Protein AF-A0A1I3UT00-F1 (afdb_monomer_lite)

pLDDT: mean 88.61, std 11.73, range [51.5, 97.94]

Organism: NCBI:txid52560

Structure (mmCIF, N/CA/C/O backbone):
data_AF-A0A1I3UT00-F1
#
_entry.id   AF-A0A1I3UT00-F1
#
loop_
_atom_site.group_PDB
_atom_site.id
_atom_site.type_symbol
_atom_site.label_atom_id
_atom_site.label_alt_id
_atom_site.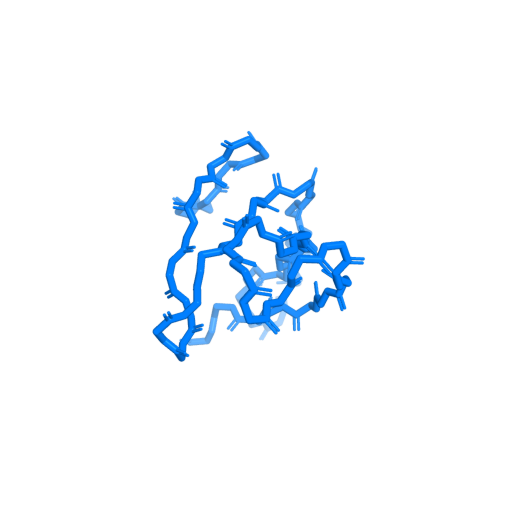label_comp_id
_atom_site.label_asym_id
_atom_site.label_entity_id
_atom_site.label_seq_id
_atom_site.pdbx_PDB_ins_code
_atom_site.Cartn_x
_atom_site.Cartn_y
_atom_site.Cartn_z
_atom_site.occupancy
_atom_site.B_iso_or_equiv
_atom_site.auth_seq_id
_atom_site.auth_comp_id
_atom_site.auth_asym_id
_atom_site.auth_atom_id
_atom_site.pdbx_PDB_model_num
ATOM 1 N N . MET A 1 1 ? 5.967 -8.672 -16.826 1.00 51.50 1 MET A N 1
ATOM 2 C CA . MET A 1 1 ? 4.765 -7.813 -16.786 1.00 51.50 1 MET A CA 1
ATOM 3 C C . MET A 1 1 ? 4.534 -7.511 -15.321 1.00 51.50 1 MET A C 1
ATOM 5 O O . MET A 1 1 ? 4.423 -8.469 -14.570 1.00 51.50 1 MET A O 1
ATOM 9 N N . SER A 1 2 ? 4.607 -6.247 -14.896 1.00 59.41 2 SER A N 1
ATOM 10 C CA . SER A 1 2 ? 4.346 -5.939 -13.486 1.00 59.41 2 SER A CA 1
ATOM 11 C C . SER A 1 2 ? 2.864 -6.165 -13.208 1.00 59.41 2 SER A C 1
ATOM 13 O O . SER A 1 2 ? 2.023 -5.719 -13.989 1.00 59.41 2 SER A O 1
ATOM 15 N N . VAL A 1 3 ? 2.549 -6.907 -12.148 1.00 74.06 3 VAL A N 1
ATOM 16 C CA . VAL A 1 3 ? 1.164 -7.259 -11.775 1.00 74.06 3 VAL A CA 1
ATOM 17 C C . VAL A 1 3 ? 0.437 -6.055 -11.159 1.00 74.06 3 VAL A C 1
ATOM 19 O O . VAL A 1 3 ? -0.786 -6.043 -11.044 1.00 74.06 3 VAL A O 1
ATOM 22 N N . TYR A 1 4 ? 1.184 -5.008 -10.806 1.00 84.81 4 TYR A N 1
ATOM 23 C CA . TYR A 1 4 ? 0.680 -3.843 -10.100 1.00 84.81 4 TYR A CA 1
ATOM 24 C C . TYR A 1 4 ? 0.869 -2.589 -10.952 1.00 84.81 4 TYR A C 1
ATOM 26 O O . TYR A 1 4 ? 1.924 -2.366 -11.539 1.00 84.81 4 TYR A O 1
ATOM 34 N N . ALA A 1 5 ? -0.166 -1.755 -11.005 1.00 88.75 5 ALA A N 1
ATOM 35 C CA . ALA A 1 5 ? -0.127 -0.452 -11.657 1.00 88.75 5 ALA A CA 1
ATOM 36 C C . ALA A 1 5 ? -0.211 0.663 -10.604 1.00 88.75 5 ALA A C 1
ATOM 38 O O . ALA A 1 5 ? -0.858 0.474 -9.570 1.00 88.75 5 ALA A O 1
ATOM 39 N N . PRO A 1 6 ? 0.380 1.845 -10.844 1.00 92.62 6 PRO A N 1
ATOM 40 C CA . PRO A 1 6 ? 0.046 3.036 -10.069 1.00 92.62 6 PRO A CA 1
ATOM 41 C C . PRO A 1 6 ? -1.473 3.256 -10.034 1.00 92.62 6 PRO A C 1
ATOM 43 O O . PRO A 1 6 ? -2.152 3.124 -11.050 1.00 92.62 6 PRO A O 1
ATOM 46 N N . GLY A 1 7 ? -2.013 3.556 -8.855 1.00 93.75 7 GLY A N 1
ATOM 47 C CA . GLY A 1 7 ? -3.453 3.644 -8.605 1.00 93.75 7 GLY A CA 1
ATOM 48 C C . GLY A 1 7 ? -4.111 2.320 -8.206 1.00 93.75 7 GLY A C 1
ATOM 49 O O . GLY A 1 7 ? -5.241 2.337 -7.720 1.00 93.75 7 GLY A O 1
ATOM 50 N N . ALA A 1 8 ? -3.422 1.182 -8.342 1.00 94.00 8 ALA A N 1
ATOM 51 C CA . ALA A 1 8 ? -3.924 -0.086 -7.826 1.00 94.00 8 ALA A CA 1
ATOM 52 C C . ALA A 1 8 ? -3.989 -0.065 -6.293 1.00 94.00 8 ALA A C 1
ATOM 54 O O . ALA A 1 8 ? -3.124 0.500 -5.617 1.00 94.00 8 ALA A O 1
ATOM 55 N N . ARG A 1 9 ? -5.007 -0.728 -5.743 1.00 95.56 9 ARG A N 1
ATOM 56 C CA . ARG A 1 9 ? -5.137 -0.982 -4.308 1.00 95.56 9 ARG A CA 1
ATOM 57 C C . ARG A 1 9 ? -4.655 -2.394 -4.002 1.00 95.56 9 ARG A C 1
ATOM 59 O O . ARG A 1 9 ? -5.098 -3.339 -4.649 1.00 95.56 9 ARG A O 1
ATOM 66 N N . ILE A 1 10 ? -3.784 -2.526 -3.008 1.00 94.38 10 ILE A N 1
ATOM 67 C CA . ILE A 1 10 ? -3.265 -3.812 -2.534 1.00 94.38 10 ILE A CA 1
ATOM 68 C C . ILE A 1 10 ? -3.576 -3.996 -1.048 1.00 94.38 10 ILE A C 1
ATOM 70 O O . ILE A 1 10 ? -3.748 -3.018 -0.318 1.00 94.38 10 ILE A O 1
ATOM 74 N N . VAL A 1 11 ? -3.614 -5.251 -0.602 1.00 95.31 11 VAL A N 1
ATOM 75 C CA . VAL A 1 11 ? -3.749 -5.607 0.814 1.00 95.31 11 VAL A CA 1
ATOM 76 C C . VAL A 1 11 ? -2.451 -6.254 1.273 1.00 95.31 11 VAL A C 1
ATOM 78 O O . VAL A 1 11 ? -2.016 -7.251 0.702 1.00 95.31 11 VAL A O 1
ATOM 81 N N . VAL A 1 12 ? -1.821 -5.678 2.295 1.00 93.62 12 VAL A N 1
ATOM 82 C CA . VAL A 1 12 ? -0.588 -6.203 2.891 1.00 93.62 12 VAL A CA 1
ATOM 83 C C . VAL A 1 12 ? -0.737 -6.164 4.402 1.00 93.62 12 VAL A C 1
ATOM 85 O O . VAL A 1 12 ? -0.960 -5.091 4.961 1.00 93.62 12 VAL A O 1
ATOM 88 N N . ARG A 1 13 ? -0.587 -7.325 5.059 1.00 91.56 13 ARG A N 1
ATOM 89 C CA . ARG A 1 13 ? -0.756 -7.480 6.519 1.00 91.56 13 ARG A CA 1
ATOM 90 C C . ARG A 1 13 ? -2.097 -6.909 7.011 1.00 91.56 13 ARG A C 1
ATOM 92 O O . ARG A 1 13 ? -2.114 -6.080 7.914 1.00 91.56 13 ARG A O 1
ATOM 99 N N . ASP A 1 14 ? -3.187 -7.284 6.337 1.00 94.38 14 ASP A N 1
ATOM 100 C CA . ASP A 1 14 ? -4.568 -6.858 6.640 1.00 94.38 14 ASP A CA 1
ATOM 101 C C . ASP A 1 14 ? -4.820 -5.341 6.570 1.00 94.38 14 ASP A C 1
ATOM 103 O O . ASP A 1 14 ? -5.858 -4.838 6.997 1.00 94.38 14 ASP A O 1
ATOM 107 N N . ALA A 1 15 ? -3.883 -4.594 5.986 1.00 96.94 15 ALA A N 1
ATOM 108 C CA . ALA A 1 15 ? -4.009 -3.172 5.729 1.00 96.94 15 ALA A CA 1
ATOM 109 C C . ALA A 1 15 ? -4.132 -2.898 4.230 1.00 96.94 15 ALA A C 1
ATOM 111 O O . ALA A 1 15 ? -3.490 -3.557 3.410 1.00 96.94 15 ALA A O 1
ATOM 112 N N . GLU A 1 16 ? -4.934 -1.894 3.877 1.00 97.44 16 GLU A N 1
ATOM 113 C CA . GLU A 1 16 ? -5.093 -1.449 2.497 1.00 97.44 16 GLU A CA 1
ATOM 114 C C . GLU A 1 16 ? -4.098 -0.338 2.176 1.00 97.44 16 GLU A C 1
ATOM 116 O O . GLU A 1 16 ? -3.962 0.650 2.910 1.00 97.44 16 GLU A O 1
ATOM 121 N N . TRP A 1 17 ? -3.454 -0.481 1.024 1.00 97.56 17 TRP A N 1
ATOM 122 C CA . TRP A 1 17 ? -2.442 0.435 0.526 1.00 97.56 17 TRP A CA 1
ATOM 123 C C . TRP A 1 17 ? -2.733 0.806 -0.928 1.00 97.56 17 TRP A C 1
ATOM 125 O O . TRP A 1 17 ? -3.150 -0.032 -1.727 1.00 97.56 17 TRP A O 1
ATOM 135 N N . LEU A 1 18 ? -2.491 2.065 -1.281 1.00 96.94 18 LEU A N 1
ATOM 136 C CA . LEU A 1 18 ? -2.577 2.579 -2.643 1.00 96.94 18 LEU A CA 1
ATOM 137 C C . LEU A 1 18 ? -1.181 2.622 -3.264 1.00 96.94 18 LEU A C 1
ATOM 139 O O . LEU A 1 18 ? -0.285 3.279 -2.731 1.00 96.94 18 LEU A O 1
ATOM 143 N N . VAL A 1 19 ? -1.004 1.979 -4.415 1.00 95.94 19 VAL A N 1
ATOM 144 C CA . VAL A 1 19 ? 0.243 2.030 -5.183 1.00 95.94 19 VAL A CA 1
ATOM 145 C C . VAL A 1 19 ? 0.405 3.410 -5.808 1.00 95.94 19 VAL A C 1
ATOM 147 O O . VAL A 1 19 ? -0.449 3.880 -6.557 1.00 95.94 19 VAL A O 1
ATOM 150 N N . ARG A 1 20 ? 1.518 4.072 -5.503 1.00 95.75 20 ARG A N 1
ATOM 151 C CA . ARG A 1 20 ? 1.890 5.388 -6.040 1.00 95.75 20 ARG A CA 1
ATOM 152 C C . ARG A 1 20 ? 2.858 5.262 -7.204 1.00 95.75 20 ARG A C 1
ATOM 154 O O . ARG A 1 20 ? 2.749 6.014 -8.164 1.00 95.75 20 ARG A O 1
ATOM 161 N N . GLN A 1 21 ? 3.785 4.313 -7.119 1.00 93.25 21 GLN A N 1
ATOM 162 C CA . GLN A 1 21 ? 4.811 4.095 -8.130 1.00 93.25 21 GLN A CA 1
ATOM 163 C C . GLN A 1 21 ? 5.276 2.642 -8.108 1.00 93.25 21 GLN A C 1
ATOM 165 O O . GLN A 1 21 ? 5.293 2.001 -7.056 1.00 93.25 21 GLN A O 1
ATOM 170 N N . VAL A 1 22 ? 5.654 2.149 -9.282 1.00 91.31 22 VAL A N 1
ATOM 171 C CA . VAL A 1 22 ? 6.176 0.800 -9.490 1.00 91.31 22 VAL A CA 1
ATOM 172 C C . VAL A 1 22 ? 7.537 0.931 -10.152 1.00 91.31 22 VAL A C 1
ATOM 174 O O . 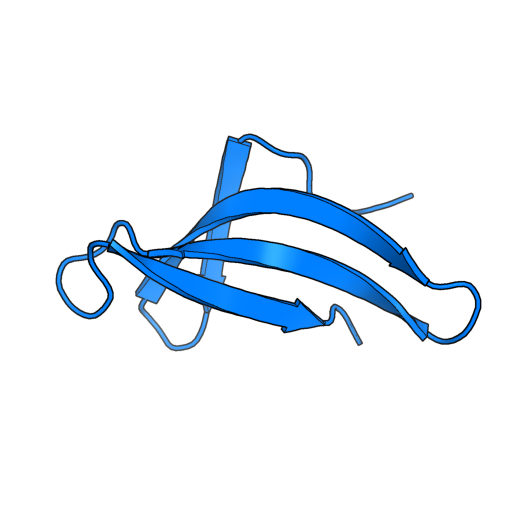VAL A 1 22 ? 7.647 1.485 -11.245 1.00 91.31 22 VAL A O 1
ATOM 177 N N . GLU A 1 23 ? 8.570 0.454 -9.473 1.00 88.75 23 GLU A N 1
ATOM 178 C CA . GLU A 1 23 ? 9.943 0.443 -9.966 1.00 88.75 23 GLU A CA 1
ATOM 179 C C . GLU A 1 23 ? 10.349 -0.994 -10.274 1.00 88.75 23 GLU A C 1
ATOM 181 O O . GLU A 1 23 ? 10.346 -1.853 -9.392 1.00 88.75 23 GLU A O 1
ATOM 186 N N . ARG A 1 24 ? 10.705 -1.256 -11.533 1.00 78.56 24 ARG A N 1
ATOM 187 C CA . ARG A 1 24 ? 11.301 -2.534 -11.922 1.00 78.56 24 ARG A CA 1
ATOM 188 C C . ARG A 1 24 ? 12.757 -2.555 -11.483 1.00 78.56 24 ARG A C 1
ATOM 190 O O . ARG A 1 24 ? 13.496 -1.633 -11.817 1.00 78.56 24 ARG A O 1
ATOM 197 N N . THR A 1 25 ? 13.159 -3.598 -10.763 1.00 72.38 25 THR A N 1
ATOM 198 C CA . THR A 1 25 ? 14.574 -3.874 -10.502 1.00 72.38 25 THR A CA 1
ATOM 199 C C . THR A 1 25 ? 15.030 -5.061 -11.339 1.00 72.38 25 THR A C 1
ATOM 201 O O . THR A 1 25 ? 14.336 -6.072 -11.438 1.00 72.38 25 THR A O 1
ATOM 204 N N . ASP A 1 26 ? 16.212 -4.938 -11.937 1.00 67.06 26 ASP A N 1
ATOM 205 C CA . ASP A 1 26 ? 16.774 -5.921 -12.868 1.00 67.06 26 ASP A CA 1
ATOM 206 C C . ASP A 1 26 ? 17.103 -7.271 -12.205 1.00 67.06 26 ASP A C 1
ATOM 208 O O . ASP A 1 26 ? 17.366 -8.248 -12.902 1.00 67.06 26 ASP A O 1
ATOM 212 N N . MET A 1 27 ? 17.090 -7.347 -10.866 1.00 63.66 27 MET A N 1
ATOM 213 C CA . MET A 1 27 ? 17.614 -8.501 -10.125 1.00 63.66 27 MET A CA 1
ATOM 214 C C . MET A 1 27 ? 16.607 -9.304 -9.293 1.00 63.66 27 MET A C 1
ATOM 216 O O . MET A 1 27 ? 16.970 -10.403 -8.892 1.00 63.66 27 MET A O 1
ATOM 220 N N . ALA A 1 28 ? 15.385 -8.824 -9.032 1.00 61.03 28 ALA A N 1
ATOM 221 C CA . ALA A 1 28 ? 14.301 -9.619 -8.423 1.00 61.03 28 ALA A CA 1
ATO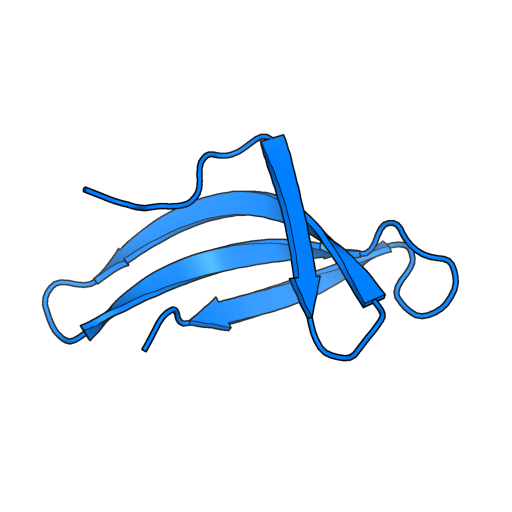M 222 C C . ALA A 1 28 ? 13.071 -8.743 -8.131 1.00 61.03 28 ALA A C 1
ATOM 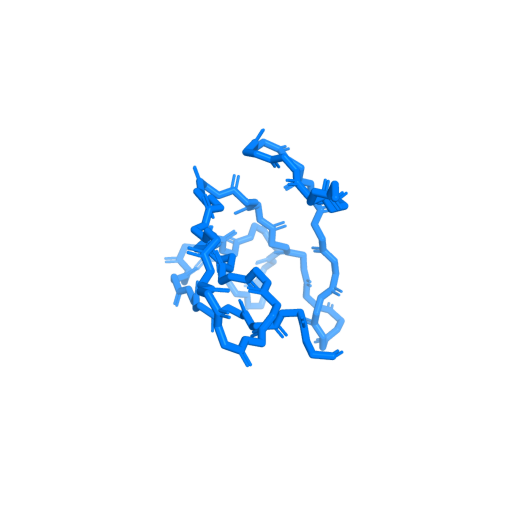224 O O . ALA A 1 28 ? 13.035 -8.033 -7.124 1.00 61.03 28 ALA A O 1
ATOM 225 N N . GLY A 1 29 ? 12.044 -8.843 -8.976 1.00 75.12 29 GLY A N 1
ATOM 226 C CA . GLY A 1 29 ? 10.707 -8.327 -8.673 1.00 75.12 29 GLY A CA 1
ATOM 227 C C . GLY A 1 29 ? 10.501 -6.824 -8.869 1.00 75.12 29 GLY A C 1
ATOM 228 O O . GLY A 1 29 ? 11.389 -6.085 -9.286 1.00 75.12 29 GLY A O 1
ATOM 229 N N . ASP A 1 30 ? 9.286 -6.372 -8.573 1.00 86.88 30 ASP A N 1
ATOM 230 C CA . ASP A 1 30 ? 8.901 -4.967 -8.608 1.00 86.88 30 ASP A CA 1
ATOM 231 C C . ASP A 1 30 ? 8.939 -4.380 -7.191 1.00 86.88 30 ASP A C 1
ATOM 233 O O . ASP A 1 30 ? 8.470 -4.995 -6.226 1.00 86.88 30 ASP A O 1
ATOM 237 N N . ALA A 1 31 ? 9.472 -3.167 -7.059 1.00 90.25 31 ALA A N 1
ATOM 238 C CA . ALA A 1 31 ? 9.352 -2.359 -5.855 1.00 90.25 31 ALA A CA 1
ATOM 239 C C . ALA A 1 31 ? 8.125 -1.442 -5.972 1.00 90.25 31 ALA A C 1
ATOM 241 O O . ALA A 1 31 ? 8.027 -0.596 -6.862 1.00 90.25 31 ALA A O 1
ATOM 242 N N . LEU A 1 32 ? 7.179 -1.609 -5.053 1.00 92.88 32 LEU A N 1
ATOM 243 C CA . LEU A 1 32 ? 5.932 -0.861 -4.979 1.00 92.88 32 LEU A CA 1
ATOM 244 C C . LEU A 1 32 ? 6.062 0.215 -3.908 1.00 92.88 32 LEU A C 1
ATOM 246 O O . LEU A 1 32 ? 6.093 -0.096 -2.716 1.00 92.88 32 LEU A O 1
ATOM 250 N N . LYS A 1 33 ? 6.099 1.481 -4.324 1.00 95.31 33 LYS A N 1
ATOM 251 C CA . LYS A 1 33 ? 5.923 2.614 -3.410 1.00 95.31 33 LYS A CA 1
ATOM 252 C C . LYS A 1 33 ? 4.436 2.791 -3.164 1.00 95.31 33 LYS A C 1
ATOM 254 O O . LYS A 1 33 ? 3.673 2.983 -4.116 1.00 95.31 33 LYS A O 1
ATOM 259 N N . VAL A 1 34 ? 4.026 2.728 -1.906 1.00 96.88 34 VAL A N 1
ATOM 260 C CA . VAL A 1 34 ? 2.616 2.743 -1.522 1.00 96.88 34 VAL A CA 1
ATOM 261 C C . VAL A 1 34 ? 2.333 3.743 -0.406 1.00 96.88 34 VAL A C 1
ATOM 263 O O . VAL A 1 34 ? 3.214 4.056 0.393 1.00 96.88 34 VAL A O 1
ATOM 266 N N . VAL A 1 35 ? 1.085 4.206 -0.334 1.00 97.94 35 VAL A N 1
ATOM 267 C CA . VAL A 1 35 ? 0.556 4.996 0.786 1.00 97.94 35 VAL A CA 1
ATOM 268 C C . VAL A 1 35 ? -0.627 4.274 1.423 1.00 97.94 35 VAL A C 1
ATOM 270 O O . VAL A 1 35 ? -1.497 3.754 0.724 1.00 97.94 35 VAL A O 1
ATOM 273 N N . GLY A 1 36 ? -0.653 4.205 2.748 1.00 97.62 36 GLY A N 1
ATOM 274 C CA . GLY A 1 36 ? -1.699 3.523 3.493 1.00 97.62 36 GLY A CA 1
ATOM 275 C C . GLY A 1 36 ? -3.005 4.312 3.481 1.00 97.62 36 GLY A C 1
ATOM 276 O O . GLY A 1 36 ? -3.026 5.517 3.754 1.00 97.62 36 GLY A O 1
ATOM 277 N N . ILE A 1 37 ? -4.098 3.621 3.159 1.00 97.56 37 ILE A N 1
ATOM 278 C CA . ILE A 1 37 ? -5.442 4.209 3.044 1.00 97.56 37 ILE A CA 1
ATOM 279 C C . ILE A 1 37 ? -6.429 3.644 4.071 1.00 97.56 37 ILE A C 1
ATOM 281 O O . ILE A 1 37 ? -7.416 4.317 4.380 1.00 97.56 37 ILE A O 1
ATOM 285 N N . SER A 1 38 ? -6.157 2.462 4.640 1.00 96.56 38 SER A N 1
ATOM 286 C CA . SER A 1 38 ? -6.925 1.957 5.781 1.00 96.56 38 SER A CA 1
ATOM 287 C C . SER A 1 38 ? -6.540 2.679 7.073 1.00 96.56 38 SER A C 1
ATOM 289 O O . SER A 1 38 ? -5.462 3.260 7.189 1.00 96.56 38 SER A O 1
ATOM 291 N N . GLU A 1 39 ? -7.430 2.645 8.063 1.00 95.81 39 GLU A N 1
ATOM 292 C CA . GLU A 1 39 ? -7.273 3.367 9.331 1.00 95.81 39 GLU A CA 1
ATOM 293 C C . GLU A 1 39 ? -5.943 3.067 10.039 1.00 95.81 39 GLU A C 1
ATOM 295 O O . GLU A 1 39 ? -5.248 3.990 10.458 1.00 95.81 39 GLU A O 1
ATOM 300 N N . LEU A 1 40 ? -5.540 1.793 10.077 1.00 95.88 40 LEU A N 1
ATOM 301 C CA . LEU A 1 40 ? -4.325 1.325 10.752 1.00 95.88 40 LEU A CA 1
ATOM 302 C C . LEU A 1 40 ? -3.028 1.946 10.195 1.00 95.88 40 LEU A C 1
ATOM 304 O O . LEU A 1 40 ? -2.037 2.119 10.913 1.00 95.88 40 LEU A O 1
ATOM 308 N N . VAL A 1 41 ? -3.015 2.257 8.899 1.00 96.75 41 VAL A N 1
ATOM 309 C CA . VAL A 1 41 ? -1.820 2.707 8.168 1.00 96.75 41 VAL A CA 1
ATOM 310 C C . VAL A 1 41 ? -2.030 4.044 7.467 1.00 96.75 41 VAL A C 1
ATOM 312 O O . VAL A 1 41 ? -1.224 4.423 6.621 1.00 96.75 41 VAL A O 1
ATOM 315 N N . ARG A 1 42 ? -3.099 4.771 7.805 1.00 96.81 42 ARG A N 1
ATOM 316 C CA . ARG A 1 42 ? -3.489 6.008 7.127 1.00 96.81 42 ARG A CA 1
ATOM 317 C C . ARG A 1 42 ? -2.308 6.974 7.026 1.00 96.81 42 ARG A C 1
ATOM 319 O O . ARG A 1 42 ? -1.673 7.287 8.031 1.00 96.81 42 ARG A O 1
ATOM 326 N N . ASN A 1 43 ? -2.042 7.455 5.812 1.00 96.25 43 ASN A N 1
ATOM 327 C CA . ASN A 1 43 ? -0.958 8.391 5.479 1.00 96.25 43 ASN A CA 1
ATOM 328 C C . ASN A 1 43 ? 0.467 7.866 5.738 1.00 96.25 43 ASN A C 1
ATOM 330 O O . ASN A 1 43 ? 1.418 8.640 5.661 1.00 96.25 43 ASN A O 1
ATOM 334 N N . ARG A 1 44 ? 0.650 6.572 6.029 1.00 97.25 44 ARG A N 1
ATOM 335 C CA . ARG A 1 44 ? 1.986 5.970 6.099 1.00 97.25 44 ARG A CA 1
ATOM 336 C C . ARG A 1 44 ? 2.482 5.635 4.705 1.00 97.25 44 ARG A C 1
ATOM 338 O O . ARG A 1 44 ? 1.735 5.088 3.900 1.00 97.25 44 ARG A O 1
ATOM 345 N N . GLU A 1 45 ? 3.754 5.898 4.451 1.00 97.12 45 GLU A N 1
ATOM 346 C CA . GLU A 1 45 ? 4.433 5.474 3.230 1.00 97.12 45 GLU A CA 1
ATOM 347 C C . GLU A 1 45 ? 5.228 4.191 3.484 1.00 97.12 45 GLU A C 1
ATOM 349 O O . GLU A 1 45 ? 5.812 4.009 4.555 1.00 97.1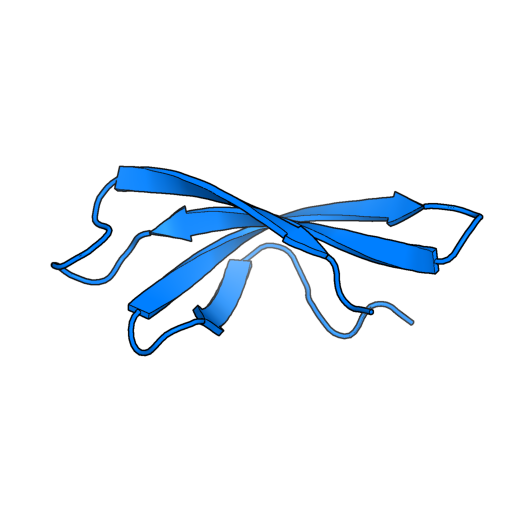2 45 GLU A O 1
ATOM 354 N N . ALA A 1 46 ? 5.240 3.288 2.504 1.00 96.19 46 ALA A N 1
ATOM 355 C CA . ALA A 1 46 ? 6.009 2.051 2.569 1.00 96.19 46 ALA A CA 1
ATOM 356 C C . ALA A 1 46 ? 6.508 1.626 1.184 1.00 96.19 46 ALA A C 1
ATOM 358 O O . ALA A 1 46 ? 5.964 2.027 0.151 1.00 96.19 46 ALA A O 1
ATOM 359 N N . ILE A 1 47 ? 7.542 0.782 1.177 1.00 94.19 47 ILE A N 1
ATOM 360 C CA . ILE A 1 47 ? 8.047 0.120 -0.026 1.00 94.19 47 ILE A CA 1
ATOM 361 C C . ILE A 1 47 ? 7.909 -1.386 0.167 1.00 94.19 47 ILE A C 1
ATOM 363 O O . ILE A 1 47 ? 8.532 -1.964 1.060 1.00 94.19 47 ILE A O 1
ATOM 367 N N . TYR A 1 48 ? 7.109 -2.020 -0.686 1.00 90.75 48 TYR A N 1
ATOM 368 C CA . TYR A 1 48 ? 6.966 -3.474 -0.732 1.00 90.75 48 TYR A CA 1
ATOM 369 C C . TYR A 1 48 ? 7.672 -4.035 -1.960 1.00 90.75 48 TYR A C 1
ATOM 371 O O . TYR A 1 48 ? 7.700 -3.395 -3.004 1.00 90.75 48 TYR A O 1
ATOM 379 N N . ARG A 1 49 ? 8.253 -5.229 -1.839 1.00 88.19 49 ARG A N 1
ATOM 380 C CA . ARG A 1 49 ? 8.893 -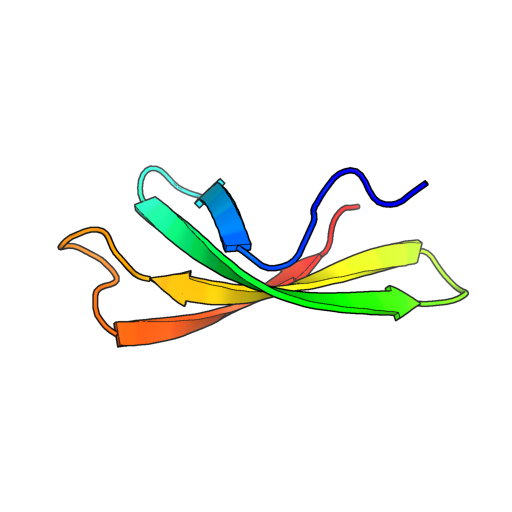5.933 -2.957 1.00 88.19 49 ARG A CA 1
ATOM 381 C C . ARG A 1 49 ? 8.062 -7.155 -3.320 1.00 88.19 49 ARG A C 1
ATOM 383 O O . ARG A 1 49 ? 7.737 -7.938 -2.429 1.00 88.19 49 ARG A O 1
ATOM 390 N N . SER A 1 50 ? 7.721 -7.308 -4.599 1.00 76.50 50 SER A N 1
ATOM 391 C CA . SER A 1 50 ? 7.082 -8.522 -5.113 1.00 76.50 50 SER A CA 1
ATOM 392 C C . SER A 1 50 ? 8.162 -9.579 -5.369 1.00 76.50 50 SER A C 1
ATOM 394 O O . SER A 1 50 ? 8.709 -9.655 -6.469 1.00 76.50 50 SER A O 1
ATOM 396 N N . SER A 1 51 ? 8.536 -10.324 -4.331 1.00 70.19 51 SER A N 1
ATOM 397 C CA . SER A 1 51 ? 9.388 -11.510 -4.476 1.00 70.19 51 SER A CA 1
ATOM 398 C C . SER A 1 51 ? 8.555 -12.776 -4.594 1.00 70.19 51 SER A C 1
ATOM 400 O O . SER A 1 51 ? 7.391 -12.757 -4.135 1.00 70.19 51 SER A O 1
#

Foldseek 3Di:
DAPDDQQDWDADPNFIWGFHDWDDDPPAAIWTWTATDDPVRHRNTDIDGDD

Radius of gyration: 10.62 Å; chains: 1; bounding box: 25×20×28 Å

Secondary structure (DSSP, 8-state):
--S--TT-EEEETTEEEEEEEEEE-TTSSEEEEEEE-SGGGTT-EEEEE--

Sequence (51 aa):
MSVYAPGARIVVRDAEWLVRQVERTDMAGDALKVVGISELVRNREAIYRSS